Protein AF-A0A9P5Z9E7-F1 (afdb_monomer)

Mean predicted aligned error: 4.68 Å

pLDDT: mean 87.55, std 8.19, range [49.38, 96.38]

InterPro domains:
  IPR0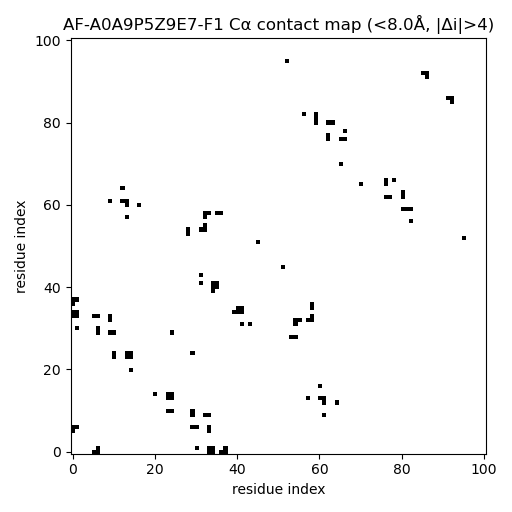11545 DEAD/DEAH-box helicase domain [PF00270] (29-100)
  IPR027417 P-loop containing nucleoside triphosphate hydrolase [G3DSA:3.40.50.300] (5-101)
  IPR027417 P-loop containing nucleoside triphosphate hydrolase [SSF52540] (10-100)

Foldseek 3Di:
DPDPVQLVLLQVLQCVVCVVPPVGQDVVLSNLLSCVLVVHDDDDDDDPPNPVLSSQCSNVSSLVSCCVPPDPVDPDRDNDDDDDDDDPDPVVVVVSVVVVD

Radius of gyration: 13.59 Å; Cα contacts (8 Å, |Δi|>4): 68; chains: 1; bounding box: 30×26×40 Å

Structure (mmCIF, N/CA/C/O backbone):
data_AF-A0A9P5Z9E7-F1
#
_entry.id   AF-A0A9P5Z9E7-F1
#
loop_
_atom_site.group_PDB
_atom_site.id
_atom_site.type_symbol
_atom_site.label_atom_id
_atom_site.label_alt_id
_atom_site.label_comp_id
_atom_site.label_asym_id
_atom_site.label_entity_id
_atom_site.label_seq_id
_atom_site.pdbx_PDB_ins_code
_atom_site.Cartn_x
_atom_site.Cartn_y
_atom_site.Cartn_z
_atom_site.occupancy
_atom_site.B_iso_or_equiv
_atom_site.auth_seq_id
_atom_site.auth_comp_id
_atom_site.auth_asym_id
_atom_site.auth_atom_id
_atom_site.pdbx_PDB_model_num
ATOM 1 N N . TRP A 1 1 ? -5.319 5.035 8.114 1.00 92.50 1 TRP A N 1
ATOM 2 C CA . TRP A 1 1 ? -4.047 4.810 7.390 1.00 92.50 1 TRP A CA 1
ATOM 3 C C . TRP A 1 1 ? -3.124 6.020 7.357 1.00 92.50 1 TRP A C 1
ATOM 5 O O . TRP A 1 1 ? -1.924 5.855 7.507 1.00 92.50 1 TRP A O 1
ATOM 15 N N . THR A 1 2 ? -3.651 7.236 7.215 1.00 94.75 2 THR A N 1
ATOM 16 C CA . THR A 1 2 ? -2.882 8.492 7.116 1.00 94.75 2 THR A CA 1
ATOM 17 C C . THR A 1 2 ? -2.392 9.064 8.456 1.00 94.75 2 THR A C 1
ATOM 19 O O . THR A 1 2 ? -2.044 10.241 8.532 1.00 94.75 2 THR A O 1
ATOM 22 N N . SER A 1 3 ? -2.344 8.267 9.523 1.00 94.94 3 SER A N 1
ATOM 23 C CA . SER A 1 3 ? -1.690 8.641 10.785 1.00 94.94 3 SER A CA 1
ATOM 24 C C . SER A 1 3 ? -0.217 8.220 10.772 1.00 94.94 3 SER A C 1
ATOM 26 O O . SER A 1 3 ? 0.190 7.428 9.922 1.00 94.94 3 SER A O 1
ATOM 28 N N . THR A 1 4 ? 0.588 8.713 11.718 1.00 95.56 4 THR A N 1
ATOM 29 C CA . THR A 1 4 ? 1.978 8.251 11.898 1.00 95.56 4 THR A CA 1
ATOM 30 C C . THR A 1 4 ? 2.026 6.741 12.111 1.00 95.56 4 THR A C 1
ATOM 32 O O . THR A 1 4 ? 2.706 6.047 11.368 1.00 95.56 4 THR A O 1
ATOM 35 N N . LEU A 1 5 ? 1.205 6.221 13.032 1.00 95.00 5 LEU A N 1
ATOM 36 C CA . LEU A 1 5 ? 1.091 4.783 13.288 1.00 95.00 5 LEU A CA 1
ATOM 37 C C . LEU A 1 5 ? 0.713 3.993 12.026 1.00 95.00 5 LEU A C 1
ATOM 39 O O . LEU A 1 5 ? 1.306 2.958 11.746 1.00 95.00 5 LEU A O 1
ATOM 43 N N . GLY A 1 6 ? -0.250 4.485 11.241 1.00 95.31 6 GLY A N 1
ATOM 44 C CA . GLY A 1 6 ? -0.666 3.816 10.007 1.00 95.31 6 GLY A CA 1
ATOM 45 C C . GLY A 1 6 ? 0.461 3.726 8.975 1.00 95.31 6 GLY A C 1
ATOM 46 O O . GLY A 1 6 ? 0.632 2.681 8.355 1.00 95.31 6 GLY A O 1
ATOM 47 N N . ARG A 1 7 ? 1.262 4.787 8.830 1.00 96.38 7 ARG A N 1
ATOM 48 C CA . ARG A 1 7 ? 2.444 4.792 7.953 1.00 96.38 7 ARG A CA 1
ATOM 49 C C . ARG A 1 7 ? 3.543 3.864 8.449 1.00 96.38 7 ARG A C 1
ATOM 51 O O . ARG A 1 7 ? 4.131 3.161 7.634 1.00 96.38 7 ARG A O 1
ATOM 58 N N . THR A 1 8 ? 3.786 3.837 9.758 1.00 96.25 8 THR A N 1
ATOM 59 C CA . THR A 1 8 ? 4.731 2.904 10.385 1.00 96.25 8 THR A CA 1
ATOM 60 C C . THR A 1 8 ? 4.342 1.461 10.081 1.00 96.25 8 THR A C 1
ATOM 62 O O . THR A 1 8 ? 5.155 0.723 9.540 1.00 96.25 8 THR A O 1
ATOM 65 N N . ILE A 1 9 ? 3.075 1.097 10.293 1.00 96.31 9 ILE A N 1
ATOM 66 C CA . ILE A 1 9 ? 2.568 -0.251 9.999 1.00 96.31 9 ILE A CA 1
ATOM 67 C C . ILE A 1 9 ? 2.732 -0.599 8.512 1.00 96.31 9 ILE A C 1
ATOM 69 O O . ILE A 1 9 ? 3.182 -1.691 8.179 1.00 96.31 9 ILE A O 1
ATOM 73 N N . ILE A 1 10 ? 2.390 0.320 7.600 1.00 96.06 10 ILE A N 1
ATOM 74 C CA . ILE A 1 10 ? 2.578 0.101 6.155 1.00 96.06 10 ILE A CA 1
ATOM 75 C C . ILE A 1 10 ? 4.048 -0.197 5.842 1.00 96.06 10 ILE A C 1
ATOM 77 O O . ILE A 1 10 ? 4.339 -1.148 5.119 1.00 96.06 10 ILE A O 1
ATOM 81 N N . ARG A 1 11 ? 4.963 0.616 6.377 1.00 95.75 11 ARG A N 1
ATOM 82 C CA . ARG A 1 11 ? 6.405 0.476 6.162 1.00 95.75 11 ARG A CA 1
ATOM 83 C C . ARG A 1 11 ? 6.914 -0.875 6.661 1.00 95.75 11 ARG A C 1
ATOM 85 O O . ARG A 1 11 ? 7.504 -1.607 5.874 1.00 95.75 11 ARG A O 1
ATOM 92 N N . GLU A 1 12 ? 6.606 -1.225 7.907 1.00 94.94 12 GLU A N 1
ATOM 93 C CA . GLU A 1 12 ? 7.003 -2.497 8.526 1.00 94.94 12 GLU A CA 1
ATOM 94 C C . GLU A 1 12 ? 6.520 -3.701 7.708 1.00 94.94 12 GLU A C 1
ATOM 96 O O . GLU A 1 12 ? 7.281 -4.630 7.438 1.00 94.94 12 GLU A O 1
ATOM 101 N N . ILE A 1 13 ? 5.265 -3.669 7.248 1.00 95.62 13 ILE A N 1
ATOM 102 C CA . ILE A 1 13 ? 4.699 -4.742 6.427 1.00 95.62 13 ILE A CA 1
ATOM 103 C C . ILE A 1 13 ? 5.434 -4.864 5.089 1.00 95.62 13 ILE A C 1
ATOM 105 O O . ILE A 1 13 ? 5.749 -5.974 4.657 1.00 95.62 13 ILE A O 1
ATOM 109 N N . ILE A 1 14 ? 5.692 -3.745 4.409 1.00 93.88 14 ILE A N 1
ATOM 110 C CA . ILE A 1 14 ? 6.363 -3.755 3.105 1.00 93.88 14 ILE A CA 1
ATOM 111 C C . ILE A 1 14 ? 7.804 -4.246 3.235 1.00 93.88 14 ILE A C 1
ATOM 113 O O . ILE A 1 14 ? 8.222 -5.090 2.444 1.00 93.88 14 ILE A O 1
ATOM 117 N N . GLU A 1 15 ? 8.537 -3.782 4.243 1.00 93.12 15 GLU A N 1
ATOM 118 C CA . GLU A 1 15 ? 9.911 -4.218 4.514 1.00 93.12 15 GLU A CA 1
ATOM 119 C C . GLU A 1 15 ? 9.966 -5.718 4.847 1.00 93.12 15 GLU A C 1
ATOM 121 O O . GLU A 1 15 ? 10.815 -6.434 4.318 1.00 93.12 15 GLU A O 1
ATOM 126 N N . ALA A 1 16 ? 8.999 -6.237 5.612 1.00 91.75 16 ALA A N 1
ATOM 127 C CA . ALA A 1 16 ? 8.890 -7.670 5.886 1.00 91.75 16 ALA A CA 1
ATOM 128 C C . ALA A 1 16 ? 8.543 -8.508 4.639 1.00 91.75 16 ALA A C 1
ATOM 130 O O . ALA A 1 16 ? 8.953 -9.664 4.525 1.00 91.75 16 ALA A O 1
ATOM 131 N N . ARG A 1 17 ? 7.763 -7.956 3.700 1.00 90.44 17 ARG A N 1
ATOM 132 C CA . ARG A 1 17 ? 7.341 -8.653 2.470 1.00 90.44 17 ARG A CA 1
ATOM 133 C C . ARG A 1 17 ? 8.366 -8.565 1.341 1.00 90.44 17 ARG A C 1
ATOM 135 O O . ARG A 1 17 ? 8.325 -9.408 0.448 1.00 90.44 17 ARG A O 1
ATOM 142 N N . ILE A 1 18 ? 9.250 -7.569 1.367 1.00 87.88 18 ILE A N 1
ATOM 143 C CA . ILE A 1 18 ? 10.261 -7.319 0.333 1.00 87.88 18 ILE A CA 1
ATOM 144 C C . ILE A 1 18 ? 11.628 -7.097 1.008 1.00 87.88 18 ILE A C 1
ATOM 146 O O . ILE A 1 18 ? 12.185 -5.999 0.936 1.00 87.88 18 ILE A O 1
ATOM 150 N N . PRO A 1 19 ? 12.200 -8.128 1.663 1.00 84.25 19 PRO A N 1
ATOM 151 C CA . PRO A 1 19 ? 13.453 -7.999 2.414 1.00 84.25 19 PRO A CA 1
ATOM 152 C C . PRO A 1 19 ? 14.651 -7.613 1.533 1.00 84.25 19 PRO A C 1
ATOM 154 O O . PRO A 1 19 ? 15.644 -7.083 2.018 1.00 84.25 19 PRO A O 1
ATOM 157 N N . GLN A 1 20 ? 14.563 -7.856 0.224 1.00 85.50 20 GLN A N 1
ATOM 158 C CA . GLN A 1 20 ? 15.575 -7.478 -0.756 1.00 85.50 20 GLN A CA 1
ATOM 159 C C . GLN A 1 20 ? 15.543 -5.992 -1.142 1.00 85.50 20 GLN A C 1
ATOM 161 O O . GLN A 1 20 ? 16.332 -5.586 -1.991 1.00 85.50 20 GLN A O 1
ATOM 166 N N . TRP A 1 21 ? 14.629 -5.182 -0.593 1.00 85.50 21 TRP A N 1
ATOM 167 C CA . TRP A 1 21 ? 14.566 -3.749 -0.876 1.00 85.50 21 TRP A CA 1
ATOM 168 C C . TRP A 1 21 ? 15.613 -3.006 -0.024 1.00 85.50 21 TRP A C 1
ATOM 170 O O . TRP A 1 21 ? 15.373 -2.764 1.156 1.00 85.50 21 TRP A O 1
ATOM 180 N N . PRO A 1 22 ? 16.762 -2.590 -0.594 1.00 74.50 22 PRO A N 1
ATOM 181 C CA . PRO A 1 22 ? 17.956 -2.245 0.188 1.00 74.50 22 PRO A CA 1
ATOM 182 C C . PRO A 1 22 ? 17.786 -1.046 1.130 1.00 74.50 22 PRO A C 1
ATOM 184 O O . PRO A 1 22 ? 18.440 -0.993 2.163 1.00 74.50 22 PRO A O 1
ATOM 187 N N . ASN A 1 23 ? 16.906 -0.103 0.785 1.00 83.62 23 ASN A N 1
ATOM 188 C CA . ASN A 1 23 ? 16.645 1.106 1.575 1.00 83.62 23 ASN A CA 1
ATOM 189 C C . ASN A 1 23 ? 15.180 1.205 2.032 1.00 83.62 23 ASN A C 1
ATOM 191 O O . ASN A 1 23 ? 14.739 2.277 2.444 1.00 83.62 23 ASN A O 1
ATOM 195 N N . GLY A 1 24 ? 14.413 0.118 1.889 1.00 86.81 24 GLY A N 1
ATOM 196 C CA . GLY A 1 24 ? 12.967 0.136 2.086 1.00 86.81 24 GLY A CA 1
ATOM 197 C C . GLY A 1 24 ? 12.234 1.141 1.178 1.00 86.81 24 GLY A C 1
ATOM 198 O O . GLY A 1 24 ? 12.814 1.714 0.245 1.00 86.81 24 GLY A O 1
ATOM 199 N N . PRO A 1 25 ? 10.932 1.356 1.420 1.00 90.31 25 PRO A N 1
ATOM 200 C CA . PRO A 1 25 ? 10.139 2.286 0.633 1.00 90.31 25 PRO A CA 1
ATOM 201 C C . PRO A 1 25 ? 10.467 3.747 0.963 1.00 90.31 25 PRO A C 1
ATOM 203 O O . PRO A 1 25 ? 10.673 4.120 2.120 1.00 90.31 25 PRO A O 1
ATOM 206 N N . HIS A 1 26 ? 10.446 4.609 -0.051 1.00 89.81 26 HIS A N 1
ATOM 207 C CA . HIS A 1 26 ? 10.542 6.055 0.146 1.00 89.81 26 HIS A CA 1
ATOM 208 C C . HIS A 1 26 ? 9.262 6.597 0.808 1.00 89.81 26 HIS A C 1
ATOM 210 O O . HIS A 1 26 ? 8.172 6.073 0.575 1.00 89.81 26 HIS A O 1
ATOM 216 N N . ASP A 1 27 ? 9.353 7.677 1.588 1.00 91.19 27 ASP A N 1
ATOM 217 C CA . ASP A 1 27 ? 8.201 8.230 2.322 1.00 91.19 27 ASP A CA 1
ATOM 218 C C . ASP A 1 27 ? 7.025 8.588 1.410 1.00 91.19 27 ASP A C 1
ATOM 220 O O . ASP A 1 27 ? 5.880 8.258 1.700 1.00 91.19 27 ASP A O 1
ATOM 224 N N . SER A 1 28 ? 7.304 9.158 0.240 1.00 89.25 28 SER A N 1
ATOM 225 C CA . SER A 1 28 ? 6.265 9.464 -0.748 1.00 89.25 28 SER A CA 1
ATOM 226 C C . SER A 1 28 ? 5.576 8.224 -1.344 1.00 89.25 28 SER A C 1
ATOM 228 O O . SER A 1 28 ? 4.428 8.320 -1.778 1.00 89.25 28 SER A O 1
ATOM 230 N N . GLN A 1 29 ? 6.217 7.048 -1.340 1.00 91.25 29 GLN A N 1
ATOM 231 C CA . GLN A 1 29 ? 5.546 5.783 -1.670 1.00 91.25 29 GLN A CA 1
ATOM 232 C C . GLN A 1 29 ? 4.608 5.366 -0.533 1.00 91.25 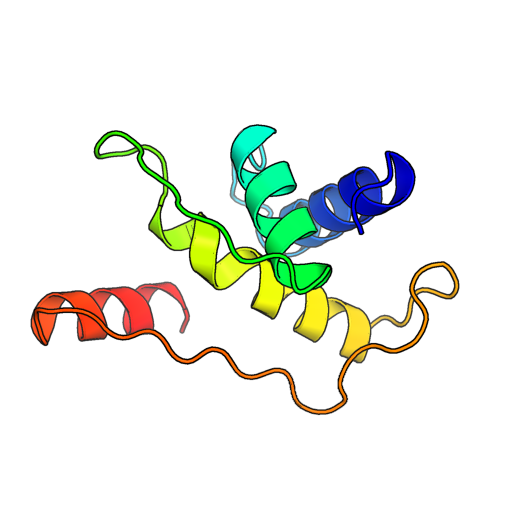29 GLN A C 1
ATOM 234 O O . GLN A 1 29 ? 3.455 5.024 -0.790 1.00 91.25 29 GLN A O 1
ATOM 239 N N . VAL A 1 30 ? 5.069 5.476 0.718 1.00 94.19 30 VAL A N 1
ATOM 240 C CA . VAL A 1 30 ? 4.257 5.188 1.911 1.00 94.19 30 VAL A CA 1
ATOM 241 C C . VAL A 1 30 ? 3.041 6.111 1.991 1.00 94.19 30 VAL A C 1
ATOM 243 O O . VAL A 1 30 ? 1.940 5.637 2.265 1.00 94.19 30 VAL A O 1
ATOM 246 N N . ASP A 1 31 ? 3.195 7.398 1.681 1.00 93.06 31 ASP A N 1
ATOM 247 C CA . ASP A 1 31 ? 2.086 8.353 1.598 1.00 93.06 31 ASP A CA 1
ATOM 248 C C . ASP A 1 31 ? 1.067 7.960 0.526 1.00 93.06 31 ASP A C 1
ATOM 250 O O . ASP A 1 31 ? -0.136 7.916 0.798 1.00 93.06 31 ASP A O 1
ATOM 254 N N . CYS A 1 32 ? 1.541 7.604 -0.672 1.00 92.81 32 CYS A N 1
ATOM 255 C CA . CYS A 1 32 ? 0.683 7.136 -1.760 1.00 92.81 32 CYS A CA 1
ATOM 256 C C . CYS A 1 32 ? -0.133 5.902 -1.341 1.00 92.81 32 CYS A C 1
ATOM 258 O O . CYS A 1 32 ? -1.335 5.810 -1.615 1.00 92.81 32 CYS A O 1
ATOM 260 N N . TRP A 1 33 ? 0.494 4.957 -0.638 1.00 94.94 33 TRP A N 1
ATOM 261 C CA . TRP A 1 33 ? -0.183 3.762 -0.140 1.00 94.94 33 TRP A CA 1
ATOM 262 C C . TRP A 1 33 ? -1.159 4.073 0.985 1.00 94.94 33 TRP A C 1
ATOM 264 O O . TRP A 1 33 ? -2.278 3.566 0.966 1.00 94.94 33 TRP A O 1
ATOM 274 N N . ALA A 1 34 ? -0.784 4.939 1.926 1.00 95.56 34 ALA A N 1
ATOM 275 C CA . ALA A 1 34 ? -1.654 5.355 3.018 1.00 95.56 34 ALA A CA 1
ATOM 276 C C . ALA A 1 34 ? -2.927 6.031 2.495 1.00 95.56 34 ALA A C 1
ATOM 278 O O . ALA A 1 34 ? -4.015 5.746 2.993 1.00 95.56 34 ALA A O 1
ATOM 279 N N . HIS A 1 35 ? -2.807 6.877 1.469 1.00 94.75 35 HIS A N 1
ATOM 280 C CA . HIS A 1 35 ? -3.951 7.501 0.805 1.00 94.75 35 HIS A CA 1
ATOM 281 C C . HIS A 1 35 ? -4.824 6.463 0.097 1.00 94.75 35 HIS A C 1
ATOM 283 O O . HIS A 1 35 ? -6.038 6.440 0.301 1.00 94.75 35 HIS A O 1
ATOM 289 N N . SER A 1 36 ? -4.205 5.555 -0.662 1.00 92.75 36 SER A N 1
ATOM 290 C CA . SER A 1 36 ? -4.916 4.490 -1.380 1.00 92.75 36 SER A CA 1
ATOM 291 C C . SER A 1 36 ? -5.701 3.582 -0.425 1.00 92.75 36 SER A C 1
ATOM 293 O O . SER A 1 36 ? -6.881 3.323 -0.642 1.00 92.75 36 SER A O 1
ATOM 295 N N . LEU A 1 37 ? -5.080 3.156 0.680 1.00 93.56 37 LEU A N 1
ATOM 296 C CA . LEU A 1 37 ? -5.707 2.330 1.718 1.00 93.56 37 LEU A CA 1
ATOM 297 C C . LEU A 1 37 ? -6.804 3.077 2.491 1.00 93.56 37 LEU A C 1
ATOM 299 O O . LEU A 1 37 ? -7.740 2.459 2.993 1.00 93.56 37 LEU A O 1
ATOM 303 N N . GLN A 1 38 ? -6.709 4.406 2.583 1.00 94.19 38 GLN A N 1
ATOM 304 C CA . GLN A 1 38 ? -7.748 5.261 3.163 1.00 94.19 38 GLN A CA 1
ATOM 305 C C . GLN A 1 38 ? -8.932 5.499 2.207 1.00 94.19 38 GLN A C 1
ATOM 307 O O . GLN A 1 38 ? -9.935 6.068 2.631 1.00 94.19 38 GLN A O 1
ATOM 312 N N . GLY A 1 39 ? -8.831 5.083 0.939 1.00 91.88 39 GLY A N 1
ATOM 313 C CA . GLY A 1 39 ? -9.838 5.353 -0.089 1.00 91.88 39 GLY A CA 1
ATOM 314 C C . GLY A 1 39 ? -9.779 6.779 -0.646 1.00 91.88 39 GLY A C 1
ATOM 315 O O . GLY A 1 39 ? -10.767 7.260 -1.194 1.00 91.88 39 GLY A O 1
ATOM 316 N N . ILE A 1 40 ? -8.645 7.470 -0.496 1.00 93.81 40 ILE A N 1
ATOM 317 C CA . ILE A 1 40 ? -8.447 8.833 -0.999 1.00 93.81 40 ILE A CA 1
ATOM 318 C C . ILE A 1 40 ? -7.944 8.760 -2.452 1.00 93.81 40 ILE A C 1
ATOM 320 O O . ILE A 1 40 ? -6.861 8.209 -2.690 1.00 93.81 40 ILE A O 1
ATOM 324 N N . PRO A 1 41 ? -8.674 9.330 -3.434 1.00 91.19 41 PRO A N 1
ATOM 325 C CA . PRO A 1 41 ? -8.206 9.402 -4.816 1.00 91.19 41 PRO A CA 1
ATOM 326 C C . PRO A 1 41 ? -6.859 10.126 -4.907 1.00 91.19 41 PRO A C 1
ATOM 328 O O . PRO A 1 41 ? -6.688 11.203 -4.339 1.00 91.19 41 PRO A O 1
ATOM 331 N N . THR A 1 42 ? -5.900 9.538 -5.623 1.00 89.31 42 THR A N 1
ATOM 332 C CA . THR A 1 42 ? -4.520 10.040 -5.689 1.00 89.31 42 THR A CA 1
ATOM 333 C C . THR A 1 42 ? -4.066 10.184 -7.140 1.00 89.31 42 THR A C 1
ATOM 335 O O . THR A 1 42 ? -4.156 9.236 -7.917 1.00 89.31 42 THR A O 1
ATOM 338 N N . LEU A 1 43 ? -3.537 11.361 -7.492 1.00 90.25 43 LEU A N 1
ATOM 339 C CA . LEU A 1 43 ? -2.819 11.601 -8.745 1.00 90.25 43 LEU A CA 1
ATOM 340 C C . LEU A 1 43 ? -1.315 11.600 -8.459 1.00 90.25 43 LEU A C 1
ATOM 342 O O . LEU A 1 43 ? -0.800 12.520 -7.828 1.00 90.25 43 LEU A O 1
ATOM 346 N N . LEU A 1 44 ? -0.612 10.570 -8.930 1.00 86.81 44 LEU A N 1
ATOM 347 C CA . LEU A 1 44 ? 0.838 10.456 -8.788 1.00 86.81 44 LEU A CA 1
ATOM 348 C C . LEU A 1 44 ? 1.534 10.840 -10.097 1.00 86.81 44 LEU A C 1
ATOM 350 O O . LEU A 1 44 ? 1.414 10.139 -11.102 1.00 86.81 44 LEU A O 1
ATOM 354 N N . ILE A 1 45 ? 2.323 11.913 -10.060 1.00 88.88 45 ILE A N 1
ATOM 355 C CA . ILE A 1 45 ? 3.229 12.308 -11.143 1.00 88.88 45 ILE A CA 1
ATOM 356 C C . ILE A 1 45 ? 4.654 12.156 -10.621 1.00 88.88 45 ILE A C 1
ATOM 358 O O . ILE A 1 45 ? 5.053 12.832 -9.679 1.00 88.88 45 ILE A O 1
ATOM 362 N N . ALA A 1 46 ? 5.418 11.246 -11.221 1.00 85.56 46 ALA A N 1
ATOM 363 C CA . ALA A 1 46 ? 6.784 10.963 -10.799 1.00 85.56 46 ALA A CA 1
ATOM 364 C C . ALA A 1 46 ? 7.682 10.614 -11.990 1.00 85.56 46 ALA A C 1
ATOM 366 O O . ALA A 1 46 ? 7.229 10.029 -12.985 1.00 85.56 46 ALA A O 1
ATOM 367 N N . SER A 1 47 ? 8.974 10.921 -11.861 1.00 86.50 47 SER A N 1
ATOM 368 C CA . SER A 1 47 ? 9.996 10.623 -12.866 1.00 86.50 47 SER A CA 1
ATOM 369 C C . SER A 1 47 ? 10.095 9.123 -13.175 1.00 86.50 47 SER A C 1
ATOM 371 O O . SER A 1 47 ? 9.639 8.245 -12.427 1.00 86.50 47 SER A O 1
ATOM 373 N N . THR A 1 48 ? 10.643 8.788 -14.341 1.00 81.50 48 THR A N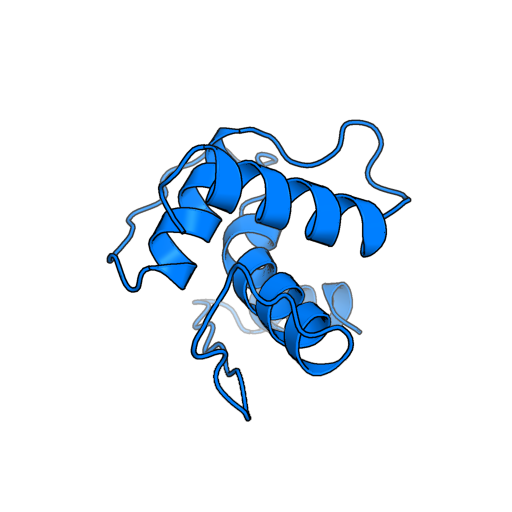 1
ATOM 374 C CA . THR A 1 48 ? 11.052 7.412 -14.659 1.00 81.50 48 THR A CA 1
ATOM 375 C C . THR A 1 48 ? 12.075 6.925 -13.631 1.00 81.50 48 THR A C 1
ATOM 377 O O . THR A 1 48 ? 12.908 7.702 -13.180 1.00 81.50 48 THR A O 1
ATOM 380 N N . GLY A 1 49 ? 11.993 5.656 -13.224 1.00 75.88 49 GLY A N 1
ATOM 381 C CA . GLY A 1 49 ? 12.878 5.098 -12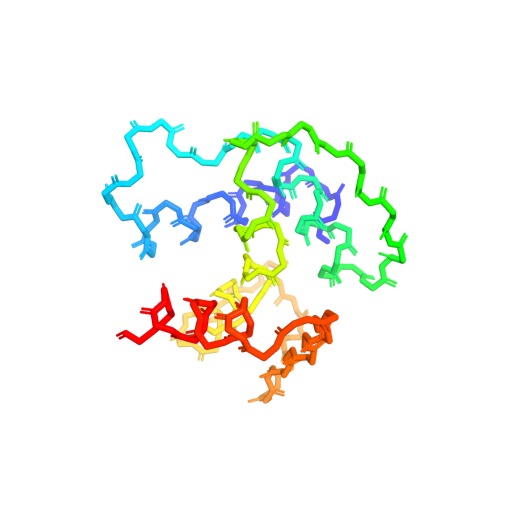.190 1.00 75.88 49 GLY A CA 1
ATOM 382 C C . GLY A 1 49 ? 12.450 5.356 -10.739 1.00 75.88 49 GLY A C 1
ATOM 383 O O . GLY A 1 49 ? 12.985 4.719 -9.846 1.00 75.88 49 GLY A O 1
ATOM 384 N N . TRP A 1 50 ? 11.424 6.179 -10.484 1.00 81.50 50 TRP A N 1
ATOM 385 C CA . TRP A 1 50 ? 10.899 6.422 -9.126 1.00 81.50 50 TRP A CA 1
ATOM 386 C C . TRP A 1 50 ? 10.280 5.179 -8.451 1.00 81.50 50 TRP A C 1
ATOM 388 O O . TRP A 1 50 ? 9.965 5.186 -7.267 1.00 81.50 50 TRP A O 1
ATOM 398 N N . GLY A 1 51 ? 10.053 4.099 -9.204 1.00 76.56 51 GLY A N 1
ATOM 399 C CA . GLY A 1 51 ? 9.346 2.923 -8.695 1.00 76.56 51 GLY A CA 1
ATOM 400 C C . GLY A 1 51 ? 7.828 3.110 -8.675 1.00 76.56 51 GLY A C 1
ATOM 401 O O . GLY A 1 51 ? 7.155 2.630 -7.769 1.00 76.56 51 GLY A O 1
ATOM 402 N N . LYS A 1 52 ? 7.266 3.791 -9.688 1.00 80.62 52 LYS A N 1
ATOM 403 C CA . LYS A 1 52 ? 5.805 3.964 -9.847 1.00 80.62 52 LYS A CA 1
ATOM 404 C C . LYS A 1 52 ? 5.051 2.634 -9.806 1.00 80.62 52 LYS A C 1
ATOM 406 O O . LYS A 1 52 ? 3.933 2.591 -9.316 1.00 80.62 52 LYS A O 1
ATOM 411 N N . THR A 1 53 ? 5.690 1.558 -10.263 1.00 77.00 53 THR A N 1
ATOM 412 C CA . THR A 1 53 ? 5.153 0.199 -10.190 1.00 77.00 53 THR A CA 1
ATOM 413 C C . THR A 1 53 ? 4.849 -0.240 -8.761 1.00 77.00 53 THR A C 1
ATOM 415 O O . THR A 1 53 ? 3.763 -0.734 -8.478 1.00 77.00 53 THR A O 1
ATOM 418 N N . ALA A 1 54 ? 5.747 0.047 -7.820 1.00 76.62 54 ALA A N 1
ATOM 419 C CA . ALA A 1 54 ? 5.506 -0.227 -6.408 1.00 76.62 54 ALA A CA 1
ATOM 420 C C . ALA A 1 54 ? 4.347 0.619 -5.842 1.00 76.62 54 ALA A C 1
ATOM 422 O O . ALA A 1 54 ? 3.630 0.163 -4.953 1.00 76.62 54 ALA A O 1
ATOM 423 N N . ALA A 1 55 ? 4.105 1.818 -6.387 1.00 75.44 55 ALA A N 1
ATOM 424 C CA . ALA A 1 55 ? 3.064 2.735 -5.918 1.00 75.44 55 ALA A CA 1
ATOM 425 C C . ALA A 1 55 ? 1.649 2.139 -5.993 1.00 75.44 55 ALA A C 1
ATOM 427 O O . ALA A 1 55 ? 0.853 2.355 -5.08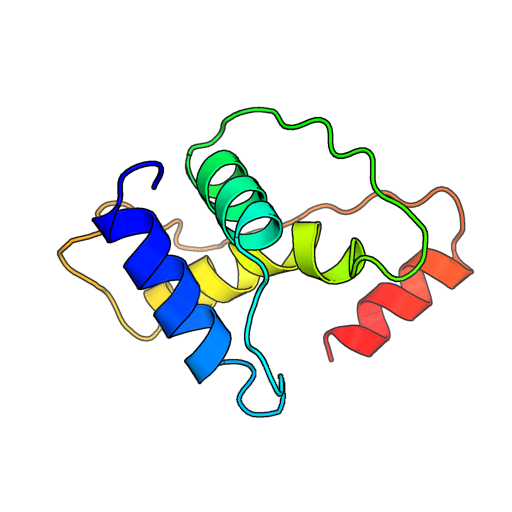4 1.00 75.44 55 ALA A O 1
ATOM 428 N N . PHE A 1 56 ? 1.341 1.358 -7.032 1.00 78.19 56 PHE A N 1
ATOM 429 C CA . PHE A 1 56 ? 0.024 0.726 -7.168 1.00 78.19 56 PHE A CA 1
ATOM 430 C C . PHE A 1 56 ? -0.071 -0.664 -6.531 1.00 78.19 56 PHE A C 1
ATOM 432 O O . PHE A 1 56 ? -1.171 -1.094 -6.190 1.00 78.19 56 PHE A O 1
ATOM 439 N N . PHE A 1 57 ? 1.049 -1.359 -6.319 1.00 85.12 57 PHE A N 1
ATOM 440 C CA . PHE A 1 57 ? 1.035 -2.696 -5.715 1.00 85.12 57 PHE A CA 1
ATOM 441 C C . PHE A 1 57 ? 1.119 -2.705 -4.189 1.00 85.12 57 PHE A C 1
ATOM 443 O O . PHE A 1 57 ? 0.569 -3.610 -3.561 1.00 85.12 57 PHE A O 1
ATOM 450 N N . GLY A 1 58 ? 1.758 -1.702 -3.582 1.00 91.44 58 GLY A N 1
ATOM 451 C CA . GLY A 1 58 ? 1.916 -1.622 -2.127 1.00 91.44 58 GLY A CA 1
ATOM 452 C C . GLY A 1 58 ? 0.620 -1.822 -1.330 1.00 91.44 58 GLY A C 1
ATOM 453 O O . GLY A 1 58 ? 0.629 -2.638 -0.408 1.00 91.44 58 GLY A O 1
ATOM 454 N N . PRO A 1 59 ? -0.525 -1.205 -1.696 1.00 93.75 59 PRO A N 1
ATOM 455 C CA . PRO A 1 59 ? -1.771 -1.389 -0.955 1.00 93.75 59 PRO A CA 1
ATOM 456 C C . PRO A 1 59 ? -2.231 -2.850 -0.939 1.00 93.75 59 PRO A C 1
ATOM 458 O O . PRO A 1 59 ? -2.661 -3.347 0.097 1.00 93.75 59 PRO A O 1
ATOM 461 N N . ILE A 1 60 ? -2.092 -3.571 -2.056 1.00 93.00 60 ILE A N 1
ATOM 462 C CA . ILE A 1 60 ? -2.478 -4.986 -2.134 1.00 93.00 60 ILE A CA 1
ATOM 463 C C . ILE A 1 60 ? -1.585 -5.848 -1.251 1.00 93.00 60 ILE A C 1
ATOM 465 O O . ILE A 1 60 ? -2.105 -6.690 -0.523 1.00 93.00 60 ILE A O 1
ATOM 469 N N . LEU A 1 61 ? -0.271 -5.609 -1.255 1.00 93.00 61 LEU A N 1
ATOM 470 C CA . LEU A 1 61 ? 0.658 -6.340 -0.391 1.00 93.00 61 LEU A CA 1
ATOM 471 C C . LEU A 1 61 ? 0.348 -6.121 1.094 1.00 93.00 61 LEU A C 1
ATOM 473 O O . LEU A 1 61 ? 0.369 -7.079 1.867 1.00 93.00 61 LEU A O 1
ATOM 477 N N . VAL A 1 62 ? 0.002 -4.888 1.478 1.00 95.38 62 VAL A N 1
ATOM 478 C CA . VAL A 1 62 ? -0.404 -4.555 2.851 1.00 95.38 62 VAL A CA 1
ATOM 479 C C . VAL A 1 62 ? -1.678 -5.300 3.248 1.00 95.38 62 VAL A C 1
ATOM 481 O O . VAL A 1 62 ? -1.713 -5.949 4.293 1.00 95.38 62 VAL A O 1
ATOM 484 N N . LEU A 1 63 ? -2.715 -5.260 2.407 1.00 94.88 63 LEU A N 1
ATOM 485 C CA . LEU A 1 63 ? -3.984 -5.935 2.693 1.00 94.88 63 LEU A CA 1
ATOM 486 C C . LEU A 1 63 ? -3.820 -7.461 2.744 1.00 94.88 63 LEU A C 1
ATOM 488 O O . LEU A 1 63 ? -4.358 -8.102 3.642 1.00 94.88 63 LEU A O 1
ATOM 492 N N . GLN A 1 64 ? -3.045 -8.047 1.827 1.00 93.56 64 GLN A N 1
ATOM 493 C CA . GLN A 1 64 ? -2.744 -9.482 1.827 1.00 93.56 64 GLN A CA 1
ATOM 494 C C . GLN A 1 64 ? -1.991 -9.913 3.088 1.00 93.56 64 GLN A C 1
ATOM 496 O O . GLN A 1 64 ? -2.313 -10.951 3.664 1.00 93.56 64 GLN A O 1
ATOM 501 N N . HIS A 1 65 ? -1.017 -9.118 3.537 1.00 95.00 65 HIS A N 1
ATOM 502 C CA . HIS A 1 65 ? -0.304 -9.396 4.779 1.00 95.00 65 HIS A CA 1
ATOM 503 C C . HIS A 1 65 ? -1.255 -9.387 5.979 1.00 95.00 65 HIS A C 1
ATOM 505 O O . HIS A 1 65 ? -1.216 -10.314 6.782 1.00 95.00 65 HIS A O 1
ATOM 511 N N . LEU A 1 66 ? -2.138 -8.389 6.080 1.00 95.1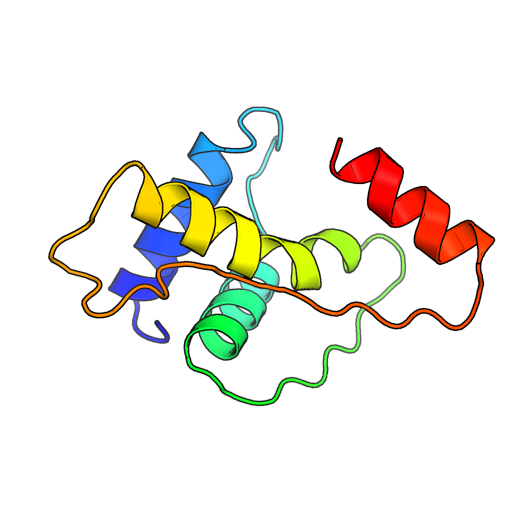9 66 LEU A N 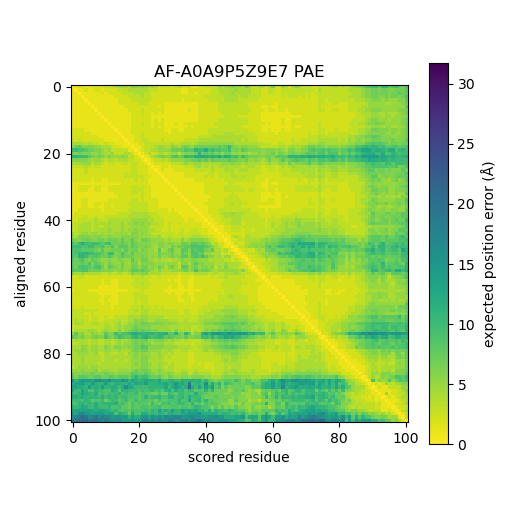1
ATOM 512 C CA . LEU A 1 66 ? -3.067 -8.264 7.206 1.00 95.19 66 LEU A CA 1
ATOM 513 C C . LEU A 1 66 ? -4.163 -9.331 7.234 1.00 95.19 66 LEU A C 1
ATOM 515 O O . LEU A 1 66 ? -4.703 -9.619 8.298 1.00 95.19 66 LEU A O 1
ATOM 519 N N . LEU A 1 67 ? -4.479 -9.944 6.091 1.00 93.88 67 LEU A N 1
ATOM 520 C CA . LEU A 1 67 ? -5.344 -11.123 6.059 1.00 93.88 67 LEU A CA 1
ATOM 521 C C . LEU A 1 67 ? -4.687 -12.351 6.697 1.00 93.88 67 LEU A C 1
ATOM 523 O O . LEU A 1 67 ? -5.382 -13.180 7.276 1.00 93.88 67 LEU A O 1
ATOM 527 N N . GLN A 1 68 ? -3.364 -12.474 6.588 1.00 93.88 68 GLN A N 1
ATOM 528 C CA . GLN A 1 68 ? -2.597 -13.571 7.187 1.00 93.88 68 GLN A CA 1
ATOM 529 C C . GLN A 1 68 ? -2.177 -13.259 8.629 1.00 93.88 68 GLN A C 1
ATOM 531 O O . GLN A 1 68 ? -2.093 -14.162 9.457 1.00 93.88 68 GLN A O 1
ATOM 536 N N . HIS A 1 69 ? -1.948 -11.981 8.929 1.00 94.56 69 HIS A N 1
ATOM 537 C CA . HIS A 1 69 ? -1.466 -11.486 10.215 1.00 94.56 69 HIS A CA 1
ATOM 538 C C . HIS A 1 69 ? -2.330 -10.295 10.659 1.00 94.56 69 HIS A C 1
ATOM 540 O O . HIS A 1 69 ? -1.950 -9.138 10.453 1.00 94.56 69 HIS A O 1
ATOM 546 N N . PRO A 1 70 ? -3.520 -10.548 11.233 1.00 92.56 70 PRO A N 1
ATOM 547 C CA . PRO A 1 70 ? -4.413 -9.480 11.661 1.00 92.56 70 PRO A CA 1
ATOM 548 C C . PRO A 1 70 ? -3.742 -8.554 12.680 1.00 92.56 70 PRO A C 1
ATOM 550 O O . PRO A 1 70 ? -3.155 -9.013 13.659 1.00 92.56 70 PRO A O 1
ATOM 553 N N . ASN A 1 71 ? -3.872 -7.242 12.477 1.00 91.25 71 ASN A N 1
ATOM 554 C CA . ASN A 1 71 ? -3.372 -6.233 13.404 1.00 91.25 71 ASN A CA 1
ATOM 555 C C . ASN A 1 71 ? -4.559 -5.518 14.079 1.00 91.25 71 ASN A C 1
ATOM 557 O O . ASN A 1 71 ? -5.309 -4.833 13.381 1.00 91.25 71 ASN A O 1
ATOM 561 N N . PRO A 1 72 ? -4.730 -5.617 15.414 1.00 89.62 72 PRO A N 1
ATOM 562 C CA . PRO A 1 72 ? -5.829 -4.967 16.135 1.00 89.62 72 PRO A CA 1
ATOM 563 C C . PRO A 1 72 ? -5.898 -3.444 15.954 1.00 89.62 72 PRO A C 1
ATOM 565 O O . PRO A 1 72 ? -6.972 -2.860 16.077 1.00 89.62 72 PRO A O 1
ATOM 568 N N . ALA A 1 73 ? -4.773 -2.792 15.641 1.00 88.88 73 ALA A N 1
ATOM 569 C CA . ALA A 1 73 ? -4.723 -1.356 15.373 1.00 88.88 73 ALA A CA 1
ATOM 570 C C . ALA A 1 73 ? -5.343 -0.966 14.017 1.00 88.88 73 ALA A C 1
ATOM 572 O O . ALA A 1 73 ? -5.593 0.216 13.778 1.00 88.88 73 ALA A O 1
ATOM 573 N N . ILE A 1 74 ? -5.591 -1.936 13.128 1.00 87.06 74 ILE A N 1
ATOM 574 C CA . ILE A 1 74 ? -6.164 -1.735 11.795 1.00 87.06 74 ILE A CA 1
ATOM 575 C C . ILE A 1 74 ? -7.485 -2.517 11.686 1.00 87.06 74 ILE A C 1
ATOM 577 O O . ILE A 1 74 ? -7.503 -3.656 11.211 1.00 87.06 74 ILE A O 1
ATOM 581 N N . PRO A 1 75 ? -8.616 -1.930 12.114 1.00 72.88 75 PRO A N 1
ATOM 582 C CA . PRO A 1 75 ? -9.914 -2.569 11.946 1.00 72.88 75 PRO A CA 1
ATOM 583 C C . PRO A 1 75 ? -10.352 -2.559 10.470 1.00 72.88 75 PRO A C 1
ATOM 585 O O . PRO A 1 75 ? -10.056 -1.621 9.730 1.00 72.88 75 PRO A O 1
ATOM 588 N N . ASN A 1 76 ? -11.133 -3.569 10.066 1.00 83.50 76 ASN A N 1
ATOM 589 C CA . ASN A 1 76 ? -11.860 -3.638 8.784 1.00 83.50 76 ASN A CA 1
ATOM 590 C C . ASN A 1 76 ? -11.012 -3.835 7.510 1.00 83.50 76 ASN A C 1
ATOM 592 O O . ASN A 1 76 ? -11.189 -3.138 6.511 1.00 83.50 76 ASN A O 1
ATOM 596 N N . VAL A 1 77 ? -10.128 -4.832 7.506 1.00 90.19 77 VAL A N 1
ATOM 597 C CA . VAL A 1 77 ? -9.436 -5.275 6.283 1.00 90.19 77 VAL A CA 1
ATOM 598 C C . VAL A 1 77 ? -10.423 -6.020 5.364 1.00 90.19 77 VAL A C 1
ATOM 600 O O . VAL A 1 77 ? -11.110 -6.929 5.837 1.00 90.19 77 VAL A O 1
ATOM 603 N N . PRO A 1 78 ? -10.520 -5.687 4.060 1.00 90.00 78 PRO A N 1
ATOM 604 C CA . PRO A 1 78 ? -11.372 -6.417 3.124 1.00 90.00 78 PRO A C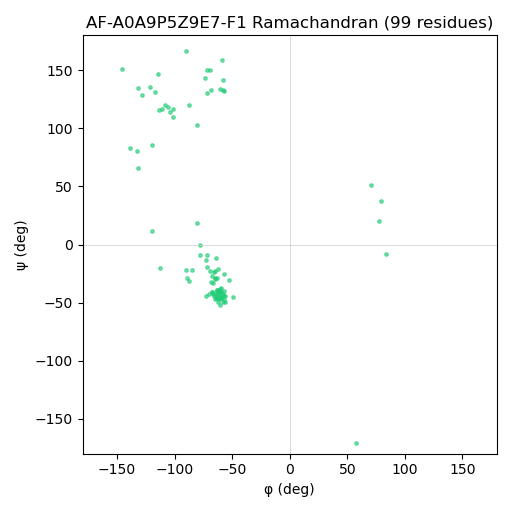A 1
ATOM 605 C C . PRO A 1 78 ? -10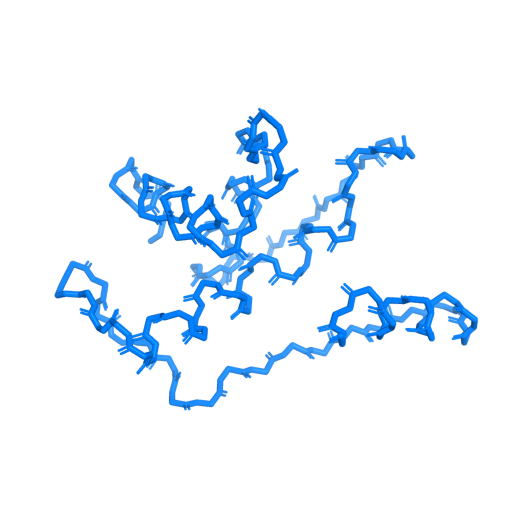.962 -7.887 3.024 1.00 90.00 78 PRO A C 1
ATOM 607 O O . PRO A 1 78 ? -9.790 -8.188 2.815 1.00 90.00 78 PRO A O 1
ATOM 610 N N . THR A 1 79 ? -11.930 -8.803 3.079 1.00 90.06 79 THR A N 1
ATOM 611 C CA . THR A 1 79 ? -11.691 -10.259 2.998 1.00 90.06 79 THR A CA 1
ATOM 612 C C . THR A 1 79 ? -11.132 -10.716 1.650 1.00 90.06 79 THR A C 1
ATOM 614 O O . THR A 1 79 ? -10.505 -11.769 1.562 1.00 90.06 79 THR A O 1
ATOM 617 N N . LYS A 1 80 ? -11.347 -9.928 0.591 1.00 91.69 80 LYS A N 1
ATOM 618 C CA . LYS A 1 80 ? -10.847 -10.195 -0.759 1.00 91.69 80 LYS A CA 1
ATOM 619 C C . LYS A 1 80 ? -10.343 -8.898 -1.409 1.00 91.69 80 LYS A C 1
ATOM 621 O O . LYS A 1 80 ? -11.101 -8.256 -2.136 1.00 91.69 80 LYS A O 1
ATOM 626 N N . PRO A 1 81 ? -9.096 -8.475 -1.140 1.00 90.50 81 PRO A N 1
ATOM 627 C CA . PRO A 1 81 ? -8.527 -7.279 -1.746 1.00 90.50 81 PRO A CA 1
ATOM 628 C C . PRO A 1 81 ? -8.295 -7.500 -3.244 1.00 90.50 81 PRO A C 1
ATOM 630 O O . PRO A 1 81 ? -7.746 -8.523 -3.655 1.00 90.50 81 PRO A O 1
ATOM 633 N N . VAL A 1 82 ? -8.716 -6.536 -4.063 1.00 89.62 82 VAL A N 1
ATOM 634 C CA . VAL A 1 82 ? -8.588 -6.567 -5.527 1.00 89.62 82 VAL A CA 1
ATOM 635 C C . VAL A 1 82 ? -8.022 -5.232 -5.998 1.00 89.62 82 VAL A C 1
ATOM 637 O O . VAL A 1 82 ? -8.495 -4.182 -5.570 1.00 89.62 82 VAL A O 1
ATOM 640 N N . ALA A 1 83 ? -7.040 -5.273 -6.899 1.00 88.00 83 ALA A N 1
ATOM 641 C CA . ALA A 1 83 ? -6.590 -4.107 -7.653 1.00 88.00 83 ALA A CA 1
ATOM 642 C C . ALA A 1 83 ? -6.852 -4.330 -9.142 1.00 88.00 83 ALA A C 1
ATOM 644 O O . ALA A 1 83 ? -6.490 -5.369 -9.693 1.00 88.00 83 ALA A O 1
ATOM 645 N N . LEU A 1 84 ? -7.457 -3.334 -9.786 1.00 88.25 84 LEU A N 1
ATOM 646 C CA . LEU A 1 84 ? -7.602 -3.270 -11.233 1.00 88.25 84 LEU A CA 1
ATOM 647 C C . LEU A 1 84 ? -6.596 -2.253 -11.766 1.00 88.25 84 LEU A C 1
ATOM 649 O O . LEU A 1 84 ? -6.708 -1.062 -11.484 1.00 88.25 84 LEU A O 1
ATOM 653 N N . VAL A 1 85 ? -5.621 -2.727 -12.537 1.00 86.25 85 VAL A N 1
ATOM 654 C CA . VAL A 1 85 ? -4.623 -1.871 -13.180 1.00 86.25 85 VAL A CA 1
ATOM 655 C C . VAL A 1 85 ? -4.916 -1.835 -14.671 1.00 86.25 85 VAL A C 1
ATOM 657 O O . VAL A 1 85 ? -4.903 -2.868 -15.335 1.00 86.25 85 VAL A O 1
ATOM 660 N N . VAL A 1 86 ? -5.172 -0.640 -15.195 1.00 85.94 86 VAL A N 1
ATOM 661 C CA . VAL A 1 86 ? -5.375 -0.416 -16.628 1.00 85.94 86 VAL A CA 1
ATOM 662 C C . VAL A 1 86 ? -4.129 0.262 -17.180 1.00 85.94 86 VAL A C 1
ATOM 664 O O . VAL A 1 86 ? -3.770 1.358 -16.753 1.00 85.94 86 VAL A O 1
ATOM 667 N N . THR A 1 87 ? -3.451 -0.399 -18.116 1.00 85.56 87 THR A N 1
ATOM 668 C CA . THR A 1 87 ? -2.276 0.140 -18.810 1.00 85.56 87 THR A CA 1
ATOM 669 C C . THR A 1 87 ? -2.583 0.350 -20.290 1.00 85.56 87 THR A C 1
ATOM 671 O O . THR A 1 87 ? -3.309 -0.452 -20.873 1.00 85.56 87 THR A O 1
ATOM 674 N N . PRO A 1 88 ? -2.008 1.378 -20.938 1.00 83.81 88 PRO A N 1
ATOM 675 C CA . PRO A 1 88 ? -2.274 1.651 -22.352 1.00 83.81 88 PRO A CA 1
ATOM 676 C C . PRO A 1 88 ? -1.639 0.624 -23.305 1.00 83.81 88 PRO A C 1
ATOM 678 O O . PRO A 1 88 ? -2.058 0.522 -24.452 1.00 83.81 88 PRO A O 1
ATOM 681 N N . LEU A 1 89 ? -0.632 -0.134 -22.851 1.00 85.00 89 LEU A N 1
ATOM 682 C CA . LEU A 1 89 ? 0.092 -1.125 -23.652 1.00 85.00 89 LEU A CA 1
ATOM 683 C C . LEU A 1 89 ? -0.020 -2.518 -23.023 1.00 85.00 89 LEU A C 1
ATOM 685 O O . LEU A 1 89 ? 0.179 -2.671 -21.815 1.00 85.00 89 LEU A O 1
ATOM 689 N N . ILE A 1 90 ? -0.275 -3.531 -23.855 1.00 79.50 90 ILE A N 1
ATOM 690 C CA . ILE A 1 90 ? -0.366 -4.942 -23.440 1.00 79.50 90 ILE A CA 1
ATOM 691 C C . ILE A 1 90 ? 0.974 -5.428 -22.878 1.00 79.50 90 ILE A C 1
ATOM 693 O O . ILE A 1 90 ? 1.016 -6.054 -21.824 1.00 79.50 90 ILE A O 1
ATOM 697 N N . GLU A 1 91 ? 2.080 -5.103 -23.549 1.00 80.75 91 GLU A N 1
ATOM 698 C CA . GLU A 1 91 ? 3.428 -5.504 -23.127 1.00 80.75 91 GLU A CA 1
ATOM 699 C C . GLU A 1 91 ? 3.786 -4.951 -21.743 1.00 80.75 91 GLU A C 1
ATOM 701 O O . GLU A 1 91 ? 4.364 -5.661 -20.920 1.00 80.75 91 GLU A O 1
ATOM 706 N N . LEU A 1 92 ? 3.365 -3.716 -21.454 1.00 77.69 92 LEU A N 1
ATOM 707 C CA . LEU A 1 92 ? 3.541 -3.100 -20.142 1.00 77.69 92 LEU A CA 1
ATOM 708 C C . LEU A 1 92 ? 2.687 -3.800 -19.075 1.00 77.69 92 LEU A C 1
ATOM 710 O O . LEU A 1 92 ? 3.171 -4.056 -17.974 1.00 77.69 92 LEU A O 1
ATOM 714 N N . GLY A 1 93 ? 1.446 -4.164 -19.409 1.00 73.12 93 GLY A N 1
ATOM 715 C CA . GLY A 1 93 ? 0.594 -4.968 -18.531 1.00 73.12 93 GLY A CA 1
ATOM 716 C C . GLY A 1 93 ? 1.226 -6.325 -18.202 1.00 73.12 93 GLY A C 1
ATOM 717 O O . GLY A 1 93 ? 1.319 -6.703 -17.035 1.00 73.12 93 GLY A O 1
ATOM 718 N N . ASN A 1 94 ? 1.759 -7.016 -19.211 1.00 80.69 94 ASN A N 1
ATOM 719 C CA . ASN A 1 94 ? 2.446 -8.297 -19.035 1.00 80.69 94 ASN A CA 1
ATOM 720 C C . ASN A 1 94 ? 3.710 -8.169 -18.173 1.00 80.69 94 ASN A C 1
ATOM 722 O O . ASN A 1 94 ? 3.978 -9.042 -17.346 1.00 80.69 94 ASN A O 1
ATOM 726 N N . ALA A 1 95 ? 4.480 -7.088 -18.335 1.00 77.69 95 ALA A N 1
ATOM 727 C CA . ALA A 1 95 ? 5.647 -6.819 -17.500 1.00 77.69 95 ALA A CA 1
ATOM 728 C C . ALA A 1 95 ? 5.258 -6.658 -16.021 1.00 77.69 95 ALA A C 1
ATOM 730 O O . ALA A 1 95 ? 5.898 -7.250 -15.156 1.00 77.69 95 ALA A O 1
ATOM 731 N N . HIS A 1 96 ? 4.169 -5.937 -15.734 1.00 76.31 96 HIS A N 1
ATOM 732 C CA . HIS A 1 96 ? 3.666 -5.771 -14.370 1.00 76.31 96 HIS A CA 1
ATOM 733 C C . HIS A 1 96 ? 3.220 -7.091 -13.727 1.00 76.31 96 HIS A C 1
ATOM 735 O O . HIS A 1 96 ? 3.498 -7.300 -12.549 1.00 76.31 96 HIS A O 1
ATOM 741 N N . VAL A 1 97 ? 2.578 -7.992 -14.483 1.00 74.44 97 VAL A N 1
ATOM 742 C CA . VAL A 1 97 ? 2.182 -9.320 -13.975 1.00 74.44 97 VAL A CA 1
ATOM 743 C C . VAL A 1 97 ? 3.410 -10.146 -13.583 1.00 74.44 97 VAL A C 1
ATOM 745 O O . VAL A 1 97 ? 3.435 -10.716 -12.497 1.00 74.44 97 VAL A O 1
ATOM 748 N N . ARG A 1 98 ? 4.455 -10.166 -14.422 1.00 77.81 98 ARG A N 1
ATOM 749 C CA . ARG A 1 98 ? 5.698 -10.912 -14.139 1.00 77.81 98 ARG A CA 1
ATOM 750 C C . ARG A 1 98 ? 6.464 -10.380 -12.932 1.00 77.81 98 ARG A C 1
ATOM 752 O O . ARG A 1 98 ? 7.161 -11.141 -12.283 1.00 77.81 98 ARG A O 1
ATOM 759 N N . SER A 1 99 ? 6.368 -9.084 -12.638 1.00 68.50 99 SER A N 1
ATOM 760 C CA . SER A 1 99 ? 6.991 -8.503 -11.441 1.00 68.50 99 SER A CA 1
ATOM 761 C C . SER A 1 99 ? 6.285 -8.889 -10.135 1.00 68.50 99 SER A C 1
ATOM 763 O O . SER A 1 99 ? 6.795 -8.561 -9.067 1.00 68.50 99 SER A O 1
ATOM 765 N N . PHE A 1 100 ? 5.114 -9.530 -10.214 1.00 61.44 100 PHE A N 1
ATOM 766 C CA . PHE A 1 100 ? 4.269 -9.876 -9.069 1.00 61.44 100 PHE A CA 1
ATOM 767 C C . PHE A 1 100 ? 4.164 -11.391 -8.806 1.00 61.44 100 PHE A C 1
ATOM 769 O O . PHE A 1 100 ? 3.801 -11.779 -7.696 1.00 61.44 100 PHE A O 1
ATOM 776 N N . SER A 1 101 ? 4.457 -12.232 -9.806 1.00 49.38 101 SER A N 1
ATOM 777 C CA . SER A 1 101 ? 4.546 -13.699 -9.689 1.00 49.38 101 SER A CA 1
ATOM 778 C C . SER A 1 101 ? 5.892 -14.148 -9.138 1.00 49.38 101 SER A C 1
ATOM 780 O O . SER A 1 101 ? 5.891 -15.016 -8.242 1.00 49.38 101 SER A O 1
#

Solvent-accessible surface area (backbone atoms only — not comparable to full-atom values): 6484 Å² total; per-residue (Å²): 73,82,47,73,68,38,41,49,52,51,50,54,50,49,40,71,74,41,73,84,45,92,81,55,79,54,69,71,44,48,51,50,24,22,34,51,69,61,70,44,92,79,88,86,86,76,65,88,88,73,49,67,72,54,46,72,46,46,44,56,54,47,50,55,47,38,74,78,52,74,50,90,92,58,78,86,76,70,96,75,81,81,86,89,83,88,63,99,43,70,70,59,47,53,52,56,53,64,77,72,110

Organism: NCBI:txid109636

Sequence (101 aa):
WTSTLGRTIIREIIEARIPQWPNGPHDSQVDCWAHSLQGIPTLLIASTGWGKTAAFFGPILVLQHLLQHPNPAIPNVPTKPVALVVTPLIELGNAHVRSFS

Secondary structure (DSSP, 8-state):
--SHHHHHHHHHHHHHH-TT-TT---HHHHHHHHHHHTT--------TTS-HHHHHHHHHHHHHHHHHS--TTS----SS-------S-HHHHHHHHHTT-